Protein AF-A0AAU9JX28-F1 (afdb_monomer)

Structure (mmCIF, N/CA/C/O backbone):
data_AF-A0AAU9JX28-F1
#
_entry.id   AF-A0AAU9JX28-F1
#
loop_
_atom_site.group_PDB
_atom_site.id
_atom_site.type_symbol
_atom_site.label_atom_id
_atom_site.label_alt_id
_atom_site.label_comp_id
_atom_site.label_asym_id
_atom_site.label_entity_id
_atom_site.label_seq_id
_atom_site.pdbx_PDB_ins_code
_atom_site.Cartn_x
_atom_site.Cartn_y
_atom_site.Cartn_z
_atom_site.occupancy
_atom_site.B_iso_or_equiv
_atom_site.auth_seq_id
_atom_site.auth_comp_id
_atom_site.auth_asym_id
_atom_site.auth_atom_id
_atom_site.pdbx_PDB_model_num
ATOM 1 N N . MET A 1 1 ? 44.465 -7.693 -27.396 1.00 45.44 1 MET A N 1
ATOM 2 C CA . MET A 1 1 ? 43.151 -8.211 -26.955 1.00 45.44 1 MET A CA 1
ATOM 3 C C . MET A 1 1 ? 43.402 -9.401 -26.044 1.00 45.44 1 MET A C 1
ATOM 5 O O . MET A 1 1 ? 43.983 -10.366 -26.515 1.00 45.44 1 MET A O 1
ATOM 9 N N . MET A 1 2 ? 43.053 -9.331 -24.757 1.00 60.12 2 MET A N 1
ATOM 10 C CA . MET A 1 2 ? 43.183 -10.474 -23.843 1.00 60.12 2 MET A CA 1
ATOM 11 C C . MET A 1 2 ? 41.811 -10.851 -23.284 1.00 60.12 2 MET A C 1
ATOM 13 O O . MET A 1 2 ? 41.075 -10.004 -22.781 1.00 60.12 2 MET A O 1
ATOM 17 N N . LEU A 1 3 ? 41.467 -12.125 -23.469 1.00 56.53 3 LEU A N 1
ATOM 18 C CA . LEU A 1 3 ? 40.217 -12.763 -23.071 1.00 56.53 3 LEU A CA 1
ATOM 19 C C . LEU A 1 3 ? 40.197 -13.079 -21.567 1.00 56.53 3 LEU A C 1
ATOM 21 O O . LEU A 1 3 ? 41.219 -13.356 -20.945 1.00 56.53 3 LEU A O 1
ATOM 25 N N . LYS A 1 4 ? 38.980 -13.025 -21.023 1.00 57.94 4 LYS A N 1
ATOM 26 C CA . LYS A 1 4 ? 38.564 -13.135 -19.619 1.00 57.94 4 LYS A CA 1
ATOM 27 C C . LYS A 1 4 ? 39.061 -14.378 -18.862 1.00 57.94 4 LYS A C 1
ATOM 29 O O . LYS A 1 4 ? 39.166 -15.462 -19.426 1.00 57.94 4 LYS A O 1
ATOM 34 N N . LYS A 1 5 ? 39.086 -14.260 -17.527 1.00 61.31 5 LYS A N 1
ATOM 35 C CA . LYS A 1 5 ? 38.678 -15.335 -16.602 1.00 61.31 5 LYS A CA 1
ATOM 36 C C . LYS A 1 5 ? 37.816 -14.751 -15.474 1.00 61.31 5 LYS A C 1
ATOM 38 O O . LYS A 1 5 ? 38.332 -14.148 -14.542 1.00 61.31 5 LYS A O 1
ATOM 43 N N . GLU A 1 6 ? 36.498 -14.925 -15.572 1.00 57.34 6 GLU A N 1
ATOM 44 C CA . GLU A 1 6 ? 35.557 -14.725 -14.459 1.00 57.34 6 GLU A CA 1
ATOM 45 C C . GLU A 1 6 ? 35.491 -16.023 -13.642 1.00 57.34 6 GLU A C 1
ATOM 47 O O . GLU A 1 6 ? 35.195 -17.091 -14.178 1.00 57.34 6 GLU A O 1
ATOM 52 N N . ILE A 1 7 ? 35.798 -15.944 -12.346 1.00 61.09 7 ILE A N 1
ATOM 53 C CA . ILE A 1 7 ? 35.717 -17.068 -11.407 1.00 61.09 7 ILE A CA 1
ATOM 54 C C . ILE A 1 7 ? 34.379 -16.953 -10.674 1.00 61.09 7 ILE A C 1
ATOM 56 O O . ILE A 1 7 ? 34.156 -16.015 -9.913 1.00 61.09 7 ILE A O 1
ATOM 60 N N . ALA A 1 8 ? 33.481 -17.908 -10.913 1.00 69.00 8 ALA A N 1
ATOM 61 C CA . ALA A 1 8 ? 32.213 -18.015 -10.199 1.00 69.00 8 ALA A CA 1
ATOM 62 C C . ALA A 1 8 ? 32.426 -18.506 -8.748 1.00 69.00 8 ALA A C 1
ATOM 64 O O . ALA A 1 8 ? 33.248 -19.402 -8.522 1.00 69.00 8 ALA A O 1
ATOM 65 N N . PRO A 1 9 ? 31.669 -18.000 -7.755 1.00 59.59 9 PRO A N 1
ATOM 66 C CA . PRO A 1 9 ? 31.758 -18.488 -6.385 1.00 59.59 9 PRO A CA 1
ATOM 67 C C . PRO A 1 9 ? 30.991 -19.811 -6.216 1.00 59.59 9 PRO A C 1
ATOM 69 O O . PRO A 1 9 ? 29.792 -19.904 -6.478 1.00 59.59 9 PRO A O 1
ATOM 72 N N . LYS A 1 10 ? 31.690 -20.847 -5.734 1.00 55.12 10 LYS A N 1
ATOM 73 C CA . LYS A 1 10 ? 31.104 -22.134 -5.326 1.00 55.12 10 LYS A CA 1
ATOM 74 C C . LYS A 1 10 ? 30.390 -21.981 -3.978 1.00 55.12 10 LYS A C 1
ATOM 76 O O . LYS A 1 10 ? 31.043 -21.871 -2.943 1.00 55.12 10 LYS A O 1
ATOM 81 N N . ILE A 1 11 ? 29.061 -22.038 -3.975 1.00 57.88 11 ILE A N 1
ATOM 82 C CA . ILE A 1 11 ? 28.257 -22.124 -2.747 1.00 57.88 11 ILE A CA 1
ATOM 83 C C . ILE A 1 11 ? 28.206 -23.596 -2.311 1.00 57.88 11 ILE A C 1
ATOM 85 O O . ILE A 1 11 ? 27.587 -24.428 -2.974 1.00 57.88 11 ILE A O 1
ATOM 89 N N . LYS A 1 12 ? 28.867 -23.931 -1.197 1.00 54.16 12 LYS A N 1
ATOM 90 C CA . LYS A 1 12 ? 2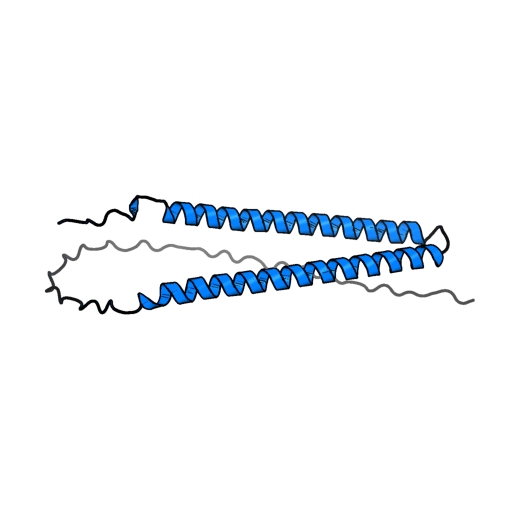8.734 -25.239 -0.538 1.00 54.16 12 LYS A CA 1
ATOM 91 C C . LYS A 1 12 ? 27.442 -25.243 0.282 1.00 54.16 12 LYS A C 1
ATOM 93 O O . LYS A 1 12 ? 27.301 -24.456 1.211 1.00 54.16 12 LYS A O 1
ATOM 98 N N . THR A 1 13 ? 26.506 -26.128 -0.052 1.00 57.00 13 THR A N 1
ATOM 99 C CA . THR A 1 13 ? 25.318 -26.402 0.766 1.00 57.00 13 THR A CA 1
ATOM 100 C C . THR A 1 13 ? 25.579 -27.642 1.618 1.00 57.00 13 THR A C 1
ATOM 102 O O . THR A 1 13 ? 25.588 -28.758 1.111 1.00 57.00 13 THR A O 1
ATOM 105 N N . SER A 1 14 ? 25.807 -27.466 2.922 1.00 55.41 14 SER A N 1
ATOM 106 C CA . SER A 1 14 ? 25.781 -28.573 3.886 1.00 55.41 14 SER A CA 1
ATOM 107 C C . SER A 1 14 ? 24.386 -28.657 4.502 1.00 55.41 14 SER A C 1
ATOM 109 O O . SER A 1 14 ? 24.022 -27.852 5.360 1.00 55.41 14 SER A O 1
ATOM 111 N N . LYS A 1 15 ? 23.584 -29.613 4.029 1.00 54.75 15 LYS A N 1
ATOM 112 C CA . LYS A 1 15 ? 22.350 -30.039 4.694 1.00 54.75 15 LYS A CA 1
ATOM 113 C C . LYS A 1 15 ? 22.702 -31.185 5.635 1.00 54.75 15 LYS A C 1
ATOM 115 O O . LYS A 1 15 ? 23.073 -32.252 5.161 1.00 54.75 15 LYS A O 1
ATOM 120 N N . THR A 1 16 ? 22.502 -30.980 6.931 1.00 62.59 16 THR A N 1
ATOM 121 C CA . THR A 1 16 ? 22.459 -32.073 7.906 1.00 62.59 16 THR A CA 1
ATOM 122 C C . THR A 1 16 ? 21.195 -31.902 8.744 1.00 62.59 16 THR A C 1
ATOM 124 O O . THR A 1 16 ? 21.106 -30.934 9.500 1.00 62.59 16 THR A O 1
ATOM 127 N N . PRO A 1 17 ? 20.179 -32.767 8.596 1.00 59.16 17 PRO A N 1
ATOM 128 C CA . PRO A 1 17 ? 19.059 -32.811 9.522 1.00 59.16 17 PRO A CA 1
ATOM 129 C C . PRO A 1 17 ? 19.438 -33.693 10.718 1.00 59.16 17 PRO A C 1
ATOM 131 O O . PRO A 1 17 ? 19.640 -34.897 10.571 1.00 59.16 17 PRO A O 1
ATOM 134 N N . SER A 1 18 ? 19.544 -33.096 11.903 1.00 59.44 18 SER A N 1
ATOM 135 C CA . SER A 1 18 ? 19.682 -33.853 13.151 1.00 59.44 18 SER A CA 1
ATOM 136 C C . SER A 1 18 ? 18.353 -34.527 13.532 1.00 59.44 18 SER A C 1
ATOM 138 O O . SER A 1 18 ? 17.285 -33.967 13.268 1.00 59.44 18 SER A O 1
ATOM 140 N N . PRO A 1 19 ? 18.398 -35.723 14.146 1.00 64.75 19 PRO A N 1
ATOM 141 C CA . PRO A 1 19 ? 17.224 -36.551 14.395 1.00 64.75 19 PRO A CA 1
ATOM 142 C C . PRO A 1 19 ? 16.376 -36.033 15.564 1.00 64.75 19 PRO A C 1
ATOM 144 O O . PRO A 1 19 ? 16.883 -35.568 16.582 1.00 64.75 19 PRO A O 1
ATOM 147 N N . ILE A 1 20 ? 15.057 -36.151 15.408 1.00 54.28 20 ILE A N 1
ATOM 148 C CA . ILE A 1 20 ? 14.047 -35.816 16.414 1.00 54.28 20 ILE A CA 1
ATOM 149 C C . ILE A 1 20 ? 14.034 -36.920 17.477 1.00 54.28 20 ILE A C 1
ATOM 151 O O . ILE A 1 20 ? 13.579 -38.037 17.222 1.00 54.28 20 ILE A O 1
ATOM 155 N N . SER A 1 21 ? 14.518 -36.603 18.676 1.00 56.88 21 SER A N 1
ATOM 156 C CA . SER A 1 21 ? 14.384 -37.461 19.853 1.00 56.88 21 SER A CA 1
ATOM 157 C C . SER A 1 21 ? 12.905 -37.630 20.217 1.00 56.88 21 SER A C 1
ATOM 159 O O . SER A 1 21 ? 12.205 -36.660 20.506 1.00 56.88 21 SER A O 1
ATOM 161 N N . LYS A 1 22 ? 12.422 -38.876 20.204 1.00 56.34 22 LYS A N 1
ATOM 162 C CA . LYS A 1 22 ? 11.083 -39.254 20.673 1.00 56.34 22 LYS A CA 1
ATOM 163 C C . LYS A 1 22 ? 11.036 -39.119 22.198 1.00 56.34 22 LYS A C 1
ATOM 165 O O . LYS A 1 22 ? 11.698 -39.878 22.898 1.00 56.34 22 LYS A O 1
ATOM 170 N N . ILE A 1 23 ? 10.254 -38.173 22.710 1.00 59.72 23 ILE A N 1
ATOM 171 C CA . ILE A 1 23 ? 9.959 -38.071 24.143 1.00 59.72 23 ILE A CA 1
ATOM 172 C C . ILE A 1 23 ? 8.760 -38.980 24.424 1.00 59.72 23 ILE A C 1
ATOM 174 O O . ILE A 1 23 ? 7.668 -38.759 23.905 1.00 59.72 23 ILE A O 1
ATOM 178 N N . VAL A 1 24 ? 8.980 -40.022 25.222 1.00 46.56 24 VAL A N 1
ATOM 179 C CA . VAL A 1 24 ? 7.936 -40.908 25.743 1.00 46.56 24 VAL A CA 1
ATOM 180 C C . VAL A 1 24 ? 7.289 -40.210 26.939 1.00 46.56 24 VAL A C 1
ATOM 182 O O . VAL A 1 24 ? 7.892 -40.099 28.002 1.00 46.56 24 VAL A O 1
ATOM 185 N N . THR A 1 25 ? 6.066 -39.706 26.779 1.00 50.66 25 THR A N 1
ATOM 186 C CA . THR A 1 25 ? 5.243 -39.217 27.894 1.00 50.66 25 THR A CA 1
ATOM 187 C C . THR A 1 25 ? 4.483 -40.379 28.517 1.00 50.66 25 THR A C 1
ATOM 189 O O . THR A 1 25 ? 3.350 -40.667 28.137 1.00 50.66 25 THR A O 1
ATOM 192 N N . THR A 1 26 ? 5.087 -41.051 29.492 1.00 60.12 26 THR A N 1
ATOM 193 C CA . THR A 1 26 ? 4.333 -41.835 30.477 1.00 60.12 26 THR A CA 1
ATOM 194 C C . THR A 1 26 ? 3.703 -40.865 31.472 1.00 60.12 26 THR A C 1
ATOM 196 O O . THR A 1 26 ? 4.386 -40.299 32.323 1.00 60.12 26 THR A O 1
ATOM 199 N N . SER A 1 27 ? 2.400 -40.625 31.319 1.00 54.09 27 SER A N 1
ATOM 200 C CA . SER A 1 27 ? 1.583 -39.863 32.264 1.00 54.09 27 SER A CA 1
ATOM 201 C C . SER A 1 27 ? 1.314 -40.729 33.502 1.00 54.09 27 SER A C 1
ATOM 203 O O . SER A 1 27 ? 0.710 -41.793 33.355 1.00 54.09 27 SER A O 1
ATOM 205 N N . PRO A 1 28 ? 1.750 -40.335 34.712 1.00 65.25 28 PRO A N 1
ATOM 206 C CA . PRO A 1 28 ? 1.333 -41.030 35.916 1.00 65.25 28 PRO A CA 1
ATOM 207 C C . PRO A 1 28 ? -0.104 -40.619 36.255 1.00 65.25 28 PRO A C 1
ATOM 209 O O . PRO A 1 28 ? -0.439 -39.433 36.291 1.00 65.25 28 PRO A O 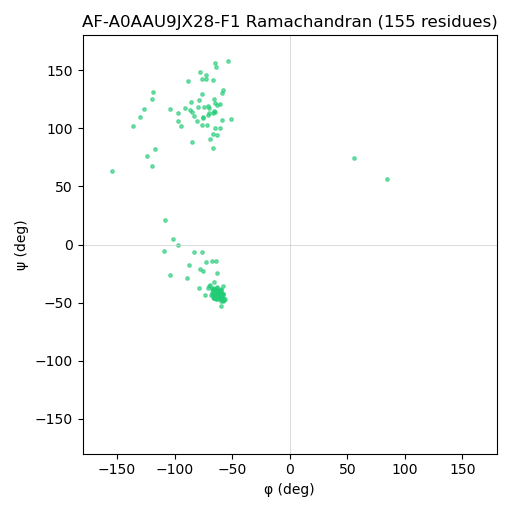1
ATOM 212 N N . SER A 1 29 ? -0.952 -41.621 36.485 1.00 65.44 29 SER A N 1
ATOM 213 C CA . SER A 1 29 ? -2.328 -41.440 36.946 1.00 65.44 29 SER A CA 1
ATOM 214 C C . SER A 1 29 ? -2.338 -40.669 38.273 1.00 65.44 29 SER A C 1
ATOM 216 O O . SER A 1 29 ? -1.571 -41.023 39.173 1.00 65.44 29 SER A O 1
ATOM 218 N N . PRO A 1 30 ? -3.182 -39.635 38.442 1.00 68.12 30 PRO A N 1
ATOM 219 C CA . PRO A 1 30 ? -3.280 -38.946 39.719 1.00 68.12 30 PRO A CA 1
ATOM 220 C C . PRO A 1 30 ? -3.883 -39.889 40.776 1.00 68.12 30 PRO A C 1
ATOM 222 O O . PRO A 1 30 ? -4.793 -40.662 40.452 1.00 68.12 30 PRO A O 1
ATOM 225 N N . PRO A 1 31 ? -3.398 -39.848 42.030 1.00 71.62 31 PRO A N 1
ATOM 226 C CA . PRO A 1 31 ? -3.986 -40.626 43.112 1.00 71.62 31 PRO A CA 1
ATOM 227 C C . PRO A 1 31 ? -5.421 -40.148 43.404 1.00 71.62 31 PRO A C 1
ATOM 229 O O . PRO A 1 31 ? -5.761 -38.995 43.110 1.00 71.62 31 PRO A O 1
ATOM 232 N N . PRO A 1 32 ? -6.278 -41.002 43.994 1.00 64.88 32 PRO A N 1
ATOM 233 C CA . PRO A 1 32 ? -7.647 -40.631 44.328 1.00 64.88 32 PRO A CA 1
ATOM 234 C C . PRO A 1 32 ? -7.649 -39.460 45.315 1.00 64.88 32 PRO A C 1
ATOM 236 O O . PRO A 1 32 ? -7.091 -39.550 46.406 1.00 64.88 32 PRO A O 1
ATOM 239 N N . ILE A 1 33 ? -8.276 -38.348 44.929 1.00 66.94 33 ILE A N 1
ATOM 240 C CA . ILE A 1 33 ? -8.444 -37.181 45.799 1.00 66.94 33 ILE A CA 1
ATOM 241 C C . ILE A 1 33 ? -9.478 -37.538 46.869 1.00 66.94 33 ILE A C 1
ATOM 243 O O . ILE A 1 33 ? -10.686 -37.549 46.617 1.00 66.94 33 ILE A O 1
ATOM 247 N N . GLU A 1 34 ? -8.998 -37.830 48.073 1.00 66.44 34 GLU A N 1
ATOM 248 C CA . GLU A 1 34 ? -9.828 -37.998 49.258 1.00 66.44 34 GLU A CA 1
ATOM 249 C C . GLU A 1 34 ? -10.506 -36.654 49.594 1.00 66.44 34 GLU A C 1
ATOM 251 O O . GLU A 1 34 ? -9.858 -35.613 49.745 1.00 66.44 34 GLU A O 1
ATOM 256 N N . LYS A 1 35 ? -11.845 -36.640 49.637 1.00 67.31 35 LYS A N 1
ATOM 257 C CA . LYS A 1 35 ? -12.645 -35.427 49.864 1.00 67.31 35 LYS A CA 1
ATOM 258 C C . LYS A 1 35 ? -12.468 -34.925 51.301 1.00 67.31 35 LYS A C 1
ATOM 260 O O . LYS A 1 35 ? -13.246 -35.269 52.190 1.00 67.31 35 LYS A O 1
ATOM 265 N N . LEU A 1 36 ? -11.498 -34.041 51.517 1.00 55.53 36 LEU A N 1
ATOM 266 C CA . LEU A 1 36 ? -11.390 -33.252 52.744 1.00 55.53 36 LEU A CA 1
ATOM 267 C C . LEU A 1 36 ? -12.592 -32.301 52.864 1.00 55.53 36 LEU A C 1
ATOM 269 O O . LEU A 1 36 ? -12.777 -31.381 52.065 1.00 55.53 36 LEU A O 1
ATOM 273 N N . LYS A 1 37 ? -13.429 -32.532 53.882 1.00 72.06 37 LYS A N 1
ATOM 274 C CA . LYS A 1 37 ? -14.556 -31.657 54.234 1.00 72.06 37 LYS A CA 1
ATOM 275 C C . LYS A 1 37 ? -14.039 -30.240 54.554 1.00 72.06 37 LYS A C 1
ATOM 277 O O . LYS A 1 37 ? -13.143 -30.108 55.390 1.00 72.06 37 LYS A O 1
ATOM 282 N N . PRO A 1 38 ? -14.614 -29.166 53.980 1.00 58.88 38 PRO A N 1
ATOM 283 C CA . PRO A 1 38 ? -14.212 -27.806 54.319 1.00 58.88 38 PRO A CA 1
ATOM 284 C C . PRO A 1 38 ? -14.566 -27.473 55.774 1.00 58.88 38 PRO A C 1
ATOM 286 O O . PRO A 1 38 ? -15.738 -27.385 56.147 1.00 58.88 38 PRO A O 1
ATOM 289 N N . LYS A 1 39 ? -13.543 -27.253 56.603 1.00 62.69 39 LYS A N 1
ATOM 290 C CA . LYS A 1 39 ? -13.684 -26.704 57.957 1.00 62.69 39 LYS A CA 1
ATOM 291 C C . LYS A 1 39 ? -14.083 -25.227 57.822 1.00 62.69 39 LYS A C 1
ATOM 293 O O . LYS A 1 39 ? -13.345 -24.442 57.228 1.00 62.69 39 LYS A O 1
ATOM 298 N N . LYS A 1 40 ? -15.267 -24.850 58.322 1.00 63.34 40 LYS A N 1
ATOM 299 C CA . LYS A 1 40 ? -15.779 -23.467 58.288 1.00 63.34 40 LYS A CA 1
ATOM 300 C C . LYS A 1 40 ? -14.800 -22.534 59.018 1.00 63.34 40 LYS A C 1
ATOM 302 O O . LYS A 1 40 ? -14.703 -22.576 60.238 1.00 63.34 40 LYS A O 1
ATOM 307 N N . GLN A 1 41 ? -14.076 -21.708 58.268 1.00 69.06 41 GLN A N 1
ATOM 308 C CA . GLN A 1 41 ? -13.271 -20.604 58.798 1.00 69.06 41 GLN A CA 1
ATOM 309 C C . GLN A 1 41 ? -14.145 -19.338 58.893 1.00 69.06 41 GLN A C 1
ATOM 311 O O . GLN A 1 41 ? -14.947 -19.094 57.984 1.00 69.06 41 GLN A O 1
ATOM 316 N N . PRO A 1 42 ? -14.019 -18.514 59.949 1.00 58.75 42 PRO A N 1
ATOM 317 C CA . PRO A 1 42 ? -14.762 -17.263 60.058 1.00 58.75 42 PRO A CA 1
ATOM 318 C C . PRO A 1 42 ? -14.313 -16.273 58.970 1.00 58.75 42 PRO A C 1
ATOM 320 O O . PRO A 1 42 ? -13.130 -15.958 58.833 1.00 58.75 42 PRO A O 1
ATOM 323 N N . TYR A 1 43 ? -15.272 -15.777 58.182 1.00 55.97 43 TYR A N 1
ATOM 324 C CA . TYR A 1 43 ? -15.056 -14.796 57.116 1.00 55.97 43 TYR A CA 1
ATOM 325 C C . TYR A 1 43 ? -14.480 -13.489 57.690 1.00 55.97 43 TYR A C 1
ATOM 327 O O . TYR A 1 43 ? -15.214 -12.636 58.191 1.00 55.97 43 TYR A O 1
ATOM 335 N N . LYS A 1 44 ? -13.165 -13.274 57.570 1.00 64.06 44 LYS A N 1
ATOM 336 C CA . LYS A 1 44 ? -12.591 -11.931 57.725 1.00 64.06 44 LYS A CA 1
ATOM 337 C C . LYS A 1 44 ? -12.995 -11.097 56.507 1.00 64.06 44 LYS A C 1
ATOM 339 O O . LYS A 1 44 ? -12.546 -11.361 55.391 1.00 64.06 44 LYS A O 1
ATOM 344 N N . LYS A 1 45 ? -13.859 -10.095 56.720 1.00 61.88 45 LYS A N 1
ATOM 345 C CA . LYS A 1 45 ? -14.228 -9.082 55.717 1.00 61.88 45 LYS A CA 1
ATOM 346 C C . LYS A 1 45 ? -12.951 -8.474 55.125 1.00 61.88 45 LYS A C 1
ATOM 348 O O . LYS A 1 45 ? -12.260 -7.703 55.788 1.00 61.88 45 LYS A O 1
ATOM 353 N N . LYS A 1 46 ? -12.641 -8.800 53.866 1.00 62.44 46 LYS A N 1
ATOM 354 C CA . LYS A 1 46 ? -11.632 -8.068 53.095 1.00 62.44 46 LYS A CA 1
ATOM 355 C C . LYS A 1 46 ? -12.176 -6.661 52.864 1.00 62.44 46 LYS A C 1
ATOM 357 O O . LYS A 1 46 ? -13.175 -6.487 52.173 1.00 62.44 46 LYS A O 1
ATOM 362 N N . ARG A 1 47 ? -11.537 -5.659 53.467 1.00 57.59 47 ARG A N 1
ATOM 363 C CA . ARG A 1 47 ? -11.802 -4.244 53.197 1.00 57.59 47 ARG A CA 1
ATOM 364 C C . ARG A 1 47 ? -11.391 -3.991 51.744 1.00 57.59 47 ARG A C 1
ATOM 366 O O . ARG A 1 47 ? -10.204 -3.895 51.445 1.00 57.59 47 ARG A O 1
ATOM 373 N N . SER A 1 48 ? -12.353 -3.964 50.827 1.00 56.91 48 SER A N 1
ATOM 374 C CA . SER A 1 48 ? -12.110 -3.603 49.433 1.00 56.91 48 SER A CA 1
ATOM 375 C C . SER A 1 48 ? -11.705 -2.130 49.386 1.00 56.91 48 SER A C 1
ATOM 377 O O . SER A 1 48 ? -12.558 -1.245 49.373 1.00 56.91 48 SER A O 1
ATOM 379 N N . LYS A 1 49 ? -10.397 -1.851 49.380 1.00 60.72 49 LYS A N 1
ATOM 380 C CA . LYS A 1 49 ? -9.867 -0.570 48.900 1.00 60.72 49 LYS A CA 1
ATOM 381 C C . LYS A 1 49 ? -10.135 -0.507 47.394 1.00 60.72 49 LYS A C 1
ATOM 383 O O . LYS A 1 49 ? -9.288 -0.867 46.588 1.00 60.72 49 LYS A O 1
ATOM 388 N N . SER A 1 50 ? -11.345 -0.108 47.025 1.00 50.97 50 SER A N 1
ATOM 389 C CA . SER A 1 50 ? -11.717 0.260 45.662 1.00 50.97 50 SER A CA 1
ATOM 390 C C . SER A 1 50 ? -12.121 1.727 45.693 1.00 50.97 50 SER A C 1
ATOM 392 O O . SER A 1 50 ? -13.279 2.084 45.855 1.00 50.97 50 SER A O 1
ATOM 394 N N . SER A 1 51 ? -11.112 2.584 45.642 1.00 52.28 51 SER A N 1
ATOM 395 C CA . SER A 1 51 ? -11.272 3.995 45.313 1.00 52.28 51 SER A CA 1
ATOM 396 C C . SER A 1 51 ? -9.947 4.470 44.734 1.00 52.28 51 SER A C 1
ATOM 398 O O . SER A 1 51 ? -9.243 5.283 45.325 1.00 52.28 51 SER A O 1
ATOM 400 N N . MET A 1 52 ? -9.573 3.893 43.597 1.00 51.41 52 MET A N 1
ATOM 401 C CA . MET A 1 52 ? -8.602 4.509 42.706 1.00 51.41 52 MET A CA 1
ATOM 402 C C . MET A 1 52 ? -9.242 4.584 41.317 1.00 51.41 52 MET A C 1
ATOM 404 O O . MET A 1 52 ? -9.605 3.573 40.720 1.00 51.41 52 MET A O 1
ATOM 408 N N . ASP A 1 53 ? -9.418 5.830 40.878 1.00 56.84 53 ASP A N 1
ATOM 409 C CA . ASP A 1 53 ? -9.356 6.277 39.486 1.00 56.84 53 ASP A CA 1
ATOM 410 C C . ASP A 1 53 ? -10.582 6.160 38.574 1.00 56.84 53 ASP A C 1
ATOM 412 O O . ASP A 1 53 ? -10.502 5.739 37.423 1.00 56.84 53 ASP A O 1
ATOM 416 N N . PHE A 1 54 ? -11.702 6.755 38.996 1.00 43.31 54 PHE A N 1
ATOM 417 C CA . PHE A 1 54 ? -12.688 7.275 38.032 1.00 43.31 54 PHE A CA 1
ATOM 418 C C . PHE A 1 54 ? -12.219 8.551 37.303 1.00 43.31 54 PHE A C 1
ATOM 420 O O . PHE A 1 54 ? -12.769 8.902 36.259 1.00 43.31 54 PHE A O 1
ATOM 427 N N . ARG A 1 55 ? -11.172 9.231 37.796 1.00 46.12 55 ARG A N 1
ATOM 428 C CA . ARG A 1 55 ? -10.652 10.480 37.205 1.00 46.12 55 ARG A CA 1
ATOM 429 C C . ARG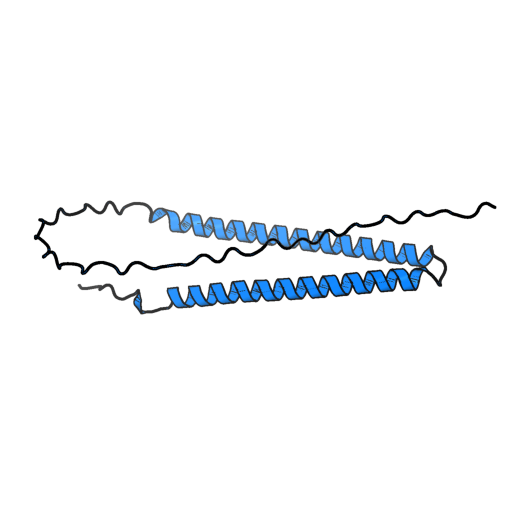 A 1 55 ? -9.828 10.291 35.923 1.00 46.12 55 ARG A C 1
ATOM 431 O O . ARG A 1 55 ? -9.509 11.282 35.275 1.00 46.12 55 ARG A O 1
ATOM 438 N N . ASN A 1 56 ? -9.530 9.058 35.501 1.00 50.06 56 ASN A N 1
ATOM 439 C CA . ASN A 1 56 ? -8.640 8.814 34.355 1.00 50.06 56 ASN A CA 1
ATOM 440 C C . ASN A 1 56 ? -9.346 8.573 33.003 1.00 50.06 56 ASN A C 1
ATOM 442 O O . ASN A 1 56 ? -8.684 8.405 31.981 1.00 50.06 56 ASN A O 1
ATOM 446 N N . LYS A 1 57 ? -10.688 8.592 32.952 1.00 56.62 57 LYS A N 1
ATOM 447 C CA . LYS A 1 57 ? -11.443 8.323 31.708 1.00 56.62 57 LYS A CA 1
ATOM 448 C C . LYS A 1 57 ? -11.431 9.470 30.684 1.00 56.62 57 LYS A C 1
ATOM 450 O O . LYS A 1 57 ? -11.601 9.203 29.499 1.00 56.62 57 LYS A O 1
ATOM 455 N N . ASN A 1 58 ? -11.195 10.717 31.106 1.00 53.59 58 ASN A N 1
ATOM 456 C CA . ASN A 1 58 ? -11.132 11.865 30.185 1.00 53.59 58 ASN A CA 1
ATOM 457 C C . ASN A 1 58 ? -9.721 12.120 29.636 1.00 53.59 58 ASN A C 1
ATOM 459 O O . ASN A 1 58 ? -9.590 12.551 28.494 1.00 53.59 58 ASN A O 1
ATOM 463 N N . LYS A 1 59 ? -8.670 11.776 30.396 1.00 53.28 59 LYS A N 1
ATOM 464 C CA . LYS A 1 59 ? -7.279 11.862 29.920 1.00 53.28 59 LYS A CA 1
ATOM 465 C C . LYS A 1 59 ? -6.999 10.873 28.788 1.00 53.28 59 LYS A C 1
ATOM 467 O O . LYS A 1 59 ? -6.320 11.233 27.834 1.00 53.28 59 LYS A O 1
ATOM 472 N N . SER A 1 60 ? -7.573 9.664 28.838 1.00 59.84 60 SER A N 1
ATOM 473 C CA . SER A 1 60 ? -7.378 8.696 27.752 1.00 59.84 60 SER A CA 1
ATOM 474 C C . SER A 1 60 ? -8.056 9.145 26.456 1.00 59.84 60 SER A C 1
ATOM 476 O O . SER A 1 60 ? -7.428 9.086 25.409 1.00 59.84 60 SER A O 1
ATOM 478 N N . LYS A 1 61 ? -9.291 9.668 26.500 1.00 60.03 61 LYS A N 1
ATOM 479 C CA . LYS A 1 61 ? -9.989 10.157 25.294 1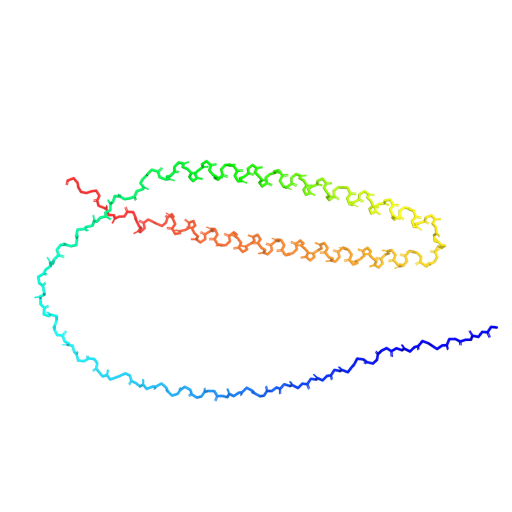.00 60.03 61 LYS A CA 1
ATOM 480 C C . LYS A 1 61 ? -9.254 11.308 24.603 1.00 60.03 61 LYS A C 1
ATOM 482 O O . LYS A 1 61 ? -9.192 11.318 23.379 1.00 60.03 61 LYS A O 1
ATOM 487 N N . HIS A 1 62 ? -8.695 12.246 25.371 1.00 60.91 62 HIS A N 1
ATOM 488 C CA . HIS A 1 62 ? -7.908 13.345 24.808 1.00 60.91 62 HIS A CA 1
ATOM 489 C C . HIS A 1 62 ? -6.599 12.836 24.182 1.00 60.91 62 HIS A C 1
ATOM 491 O O . HIS A 1 62 ? -6.295 13.191 23.048 1.00 60.91 62 HIS A O 1
ATOM 497 N N . SER A 1 63 ? -5.921 11.891 24.846 1.00 75.69 63 SER A N 1
ATOM 498 C CA . SER A 1 63 ? -4.742 11.200 24.301 1.00 75.69 63 SER A CA 1
ATOM 499 C C . SER A 1 63 ? -5.041 10.490 22.975 1.00 75.69 63 SER A C 1
ATOM 501 O O . SER A 1 63 ? -4.268 10.613 22.034 1.00 75.69 63 SER A O 1
ATOM 503 N N . TRP A 1 64 ? -6.185 9.805 22.853 1.00 77.50 64 TRP A N 1
ATOM 504 C CA . TRP A 1 64 ? -6.575 9.145 21.600 1.00 77.50 64 TRP A CA 1
ATOM 505 C C . TRP A 1 64 ? -6.813 10.138 20.458 1.00 77.50 64 TRP A C 1
ATOM 507 O O . TRP A 1 64 ? -6.439 9.856 19.323 1.00 77.50 64 TRP A O 1
ATOM 517 N N . ALA A 1 65 ? -7.418 11.295 20.740 1.00 79.88 65 ALA A N 1
ATOM 518 C CA . ALA A 1 65 ? -7.638 12.328 19.730 1.00 79.88 65 ALA A CA 1
ATOM 519 C C . ALA A 1 65 ? -6.313 12.932 19.236 1.00 79.88 65 ALA A C 1
ATOM 521 O O . ALA A 1 65 ? -6.119 13.092 18.032 1.00 79.88 65 ALA A O 1
ATOM 522 N N . GLU A 1 66 ? -5.377 13.211 20.146 1.00 82.12 66 GLU A N 1
ATOM 523 C CA . GLU A 1 66 ? -4.039 13.691 19.787 1.00 82.12 66 GLU A CA 1
ATOM 524 C C . GLU A 1 66 ? -3.247 12.660 18.976 1.00 82.12 66 GLU A C 1
ATOM 526 O O . GLU A 1 66 ? -2.574 13.015 18.006 1.00 82.12 66 GLU A O 1
ATOM 531 N N . ASP A 1 67 ? -3.338 11.383 19.343 1.00 81.69 67 ASP A N 1
ATOM 532 C CA . ASP A 1 67 ? -2.631 10.312 18.645 1.00 81.69 67 ASP A CA 1
ATOM 533 C C . ASP A 1 67 ? -3.201 10.064 17.242 1.00 81.69 67 ASP A C 1
ATOM 535 O O . ASP A 1 67 ? -2.429 9.843 16.309 1.00 81.69 67 ASP A O 1
ATOM 539 N N . LEU A 1 68 ? -4.518 10.204 17.044 1.00 86.31 68 LEU A N 1
ATOM 540 C CA . LEU A 1 68 ? -5.127 10.178 15.708 1.00 86.31 68 LEU A CA 1
ATOM 541 C C . LEU A 1 68 ? -4.611 11.323 14.825 1.00 86.31 68 LEU A C 1
ATOM 543 O O . LEU A 1 68 ? -4.203 11.083 13.692 1.00 86.31 68 LEU A O 1
ATOM 547 N N . VAL A 1 69 ? -4.515 12.543 15.362 1.00 90.06 69 VAL A N 1
ATOM 548 C CA . VAL A 1 69 ? -3.960 13.692 14.621 1.00 90.06 69 VAL A CA 1
ATOM 549 C C . VAL A 1 69 ? -2.488 13.472 14.253 1.00 90.06 69 VAL A C 1
ATOM 551 O O . VAL A 1 69 ? -2.049 13.879 13.173 1.00 90.06 69 VAL A O 1
ATOM 554 N N . LYS A 1 70 ? -1.697 12.831 15.123 1.00 90.00 70 LYS A N 1
ATOM 555 C CA . LYS A 1 70 ? -0.306 12.463 14.803 1.00 90.00 70 LYS A CA 1
ATOM 556 C C . LYS A 1 70 ? -0.251 11.430 13.678 1.00 90.00 70 LYS A C 1
ATOM 558 O O . LYS A 1 70 ? 0.551 11.593 12.761 1.00 90.00 70 LYS A O 1
ATOM 563 N N . ILE A 1 71 ? -1.110 10.412 13.726 1.00 90.69 71 ILE A N 1
ATOM 564 C CA . ILE A 1 71 ? -1.199 9.382 12.683 1.00 90.69 71 ILE A CA 1
ATOM 565 C C . ILE A 1 71 ? -1.562 10.013 11.334 1.00 90.69 71 ILE A C 1
ATOM 567 O O . ILE A 1 71 ? -0.887 9.731 10.346 1.00 90.69 71 ILE A O 1
ATOM 571 N N . ASP A 1 72 ? -2.539 10.920 11.291 1.00 89.88 72 ASP A N 1
ATOM 572 C CA . ASP A 1 72 ? -2.943 11.602 10.054 1.00 89.88 72 ASP A CA 1
ATOM 573 C C . ASP A 1 72 ? -1.808 12.455 9.463 1.00 89.88 72 ASP A C 1
ATOM 575 O O . ASP A 1 72 ? -1.579 12.471 8.248 1.00 89.88 72 ASP A O 1
ATOM 579 N N . LYS A 1 73 ? -1.037 13.144 10.316 1.00 93.50 73 LYS A N 1
ATOM 580 C CA . LYS A 1 73 ? 0.143 13.912 9.884 1.00 93.50 73 LYS A CA 1
ATOM 581 C C . LYS A 1 73 ? 1.230 13.011 9.298 1.00 93.50 73 LYS A C 1
ATOM 583 O O . LYS A 1 73 ? 1.805 13.351 8.259 1.00 93.50 73 LYS A O 1
ATOM 588 N N . GLU A 1 74 ? 1.503 11.876 9.934 1.00 93.25 74 GLU A N 1
ATOM 589 C CA . GLU A 1 74 ? 2.471 10.899 9.426 1.00 93.25 74 GLU A CA 1
ATOM 590 C C . GLU A 1 74 ? 1.984 10.242 8.126 1.00 93.25 74 GLU A C 1
ATOM 592 O O . GLU A 1 74 ? 2.765 10.094 7.183 1.00 93.25 74 GLU A O 1
ATOM 597 N N . GLU A 1 75 ? 0.687 9.944 8.000 1.00 93.62 75 GLU A N 1
ATOM 598 C CA . GLU A 1 75 ? 0.099 9.438 6.755 1.00 93.62 75 GLU A CA 1
ATOM 599 C C . GLU A 1 75 ? 0.272 10.448 5.608 1.00 93.62 75 GLU A C 1
ATOM 601 O O . GLU A 1 75 ? 0.700 10.090 4.503 1.00 93.62 75 GLU A O 1
ATOM 606 N N . LEU A 1 76 ? 0.009 11.732 5.867 1.00 95.44 76 LEU A N 1
ATOM 607 C CA . LEU A 1 76 ? 0.195 12.797 4.883 1.00 95.44 76 LEU A CA 1
ATOM 608 C C . LEU A 1 76 ? 1.663 12.924 4.451 1.00 95.44 76 LEU A C 1
ATOM 610 O O . LEU A 1 76 ? 1.952 13.105 3.261 1.00 95.44 76 LEU A O 1
ATOM 614 N N . LYS A 1 77 ? 2.596 12.811 5.399 1.00 95.50 77 LYS A N 1
ATOM 615 C CA . LYS A 1 77 ? 4.038 12.834 5.129 1.00 95.50 77 LYS A CA 1
ATOM 616 C C . LYS A 1 77 ? 4.450 1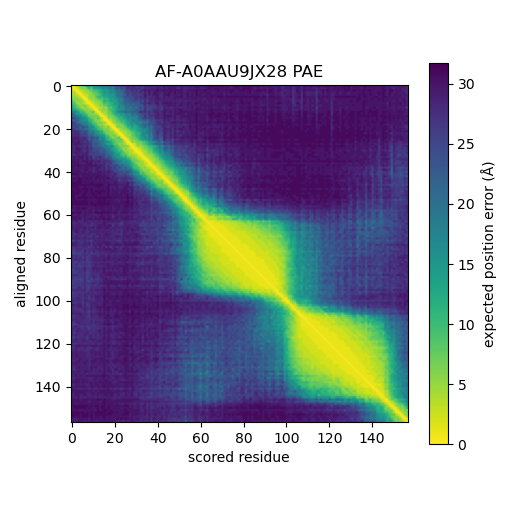1.649 4.256 1.00 95.50 77 LYS A C 1
ATOM 618 O O . LYS A 1 77 ? 5.091 11.862 3.227 1.00 95.50 77 LYS A O 1
ATOM 623 N N . LEU A 1 78 ? 3.998 10.439 4.585 1.00 95.69 78 LEU A N 1
ATOM 624 C CA . LEU A 1 78 ? 4.243 9.233 3.789 1.00 95.69 78 LEU A CA 1
ATOM 625 C C . LEU A 1 78 ? 3.694 9.367 2.363 1.00 95.69 78 LEU A C 1
ATOM 627 O O . LEU A 1 78 ? 4.418 9.096 1.404 1.00 95.69 78 LEU A O 1
ATOM 631 N N . LYS A 1 79 ? 2.459 9.860 2.195 1.00 92.25 79 LYS A N 1
ATOM 632 C CA . LYS A 1 79 ? 1.865 10.114 0.868 1.00 92.25 79 LYS A CA 1
ATOM 633 C C . LYS A 1 79 ? 2.716 11.081 0.037 1.00 92.25 79 LYS A C 1
ATOM 635 O O . LYS A 1 79 ? 2.945 10.837 -1.151 1.00 92.25 79 LYS A O 1
ATOM 640 N N . ARG A 1 80 ? 3.232 12.156 0.647 1.00 95.44 80 ARG A N 1
ATOM 641 C CA . ARG A 1 80 ? 4.137 13.110 -0.024 1.00 95.44 80 ARG A CA 1
ATOM 642 C C . ARG A 1 80 ? 5.459 12.457 -0.425 1.00 95.44 80 ARG A C 1
ATOM 644 O O . ARG A 1 80 ? 5.892 12.640 -1.562 1.00 95.44 80 ARG A O 1
ATOM 651 N N . THR A 1 81 ? 6.067 11.669 0.459 1.00 94.69 81 THR A N 1
ATOM 652 C CA . THR A 1 81 ? 7.318 10.953 0.169 1.00 94.69 81 THR A CA 1
ATOM 653 C C . THR A 1 81 ? 7.142 9.951 -0.971 1.00 94.69 81 THR A C 1
ATOM 655 O O . THR A 1 81 ? 7.961 9.928 -1.888 1.00 94.69 81 THR A O 1
ATOM 658 N N . ILE A 1 82 ? 6.045 9.186 -0.983 1.00 92.62 82 ILE A N 1
ATOM 659 C CA . ILE A 1 82 ? 5.719 8.258 -2.078 1.00 92.62 82 ILE A CA 1
ATOM 660 C C . ILE A 1 82 ? 5.582 9.015 -3.404 1.00 92.62 82 ILE A C 1
ATOM 662 O O . ILE A 1 82 ? 6.160 8.607 -4.410 1.00 92.62 82 ILE A O 1
ATOM 666 N N . LYS A 1 83 ? 4.877 10.155 -3.414 1.00 95.25 83 LYS A N 1
ATOM 667 C CA . LYS A 1 83 ? 4.730 10.987 -4.619 1.00 95.25 83 LYS A CA 1
ATOM 668 C C . LYS A 1 83 ? 6.084 11.488 -5.138 1.00 95.25 83 LYS A C 1
ATOM 670 O O . LYS A 1 83 ? 6.341 11.425 -6.338 1.00 95.25 83 LYS A O 1
ATOM 675 N N . GLN A 1 84 ? 6.959 11.953 -4.246 1.00 94.44 84 GLN A N 1
ATOM 676 C CA . GLN A 1 84 ? 8.306 12.401 -4.612 1.00 94.44 84 GLN A CA 1
ATOM 677 C C . GLN A 1 84 ? 9.166 11.261 -5.171 1.00 94.44 84 GLN A C 1
ATOM 679 O O . GLN A 1 84 ? 9.847 11.454 -6.178 1.00 94.44 84 GLN A O 1
ATOM 684 N N . LEU A 1 85 ? 9.122 10.078 -4.552 1.00 94.50 85 LEU A N 1
ATOM 685 C CA . LEU A 1 85 ? 9.844 8.898 -5.030 1.00 94.50 85 LEU A CA 1
ATOM 686 C C . LEU A 1 85 ? 9.346 8.456 -6.407 1.00 94.50 85 LEU A C 1
ATOM 688 O O . LEU A 1 85 ? 10.162 8.262 -7.303 1.00 94.50 85 LEU A O 1
ATOM 692 N N . ASN A 1 86 ? 8.029 8.402 -6.618 1.00 93.88 86 ASN A N 1
ATOM 693 C CA . ASN A 1 86 ? 7.453 8.072 -7.923 1.00 93.88 86 ASN A CA 1
ATOM 694 C C . ASN A 1 86 ? 7.909 9.044 -9.017 1.00 93.88 86 ASN A C 1
ATOM 696 O O . ASN A 1 86 ? 8.270 8.608 -10.109 1.00 93.88 86 ASN A O 1
ATOM 700 N N . ASN A 1 87 ? 7.947 10.347 -8.727 1.00 93.31 87 ASN A N 1
ATOM 701 C CA . ASN A 1 87 ? 8.444 11.340 -9.682 1.00 93.31 87 ASN A CA 1
ATOM 702 C C . ASN A 1 87 ? 9.934 11.136 -9.997 1.00 93.31 87 ASN A C 1
ATOM 704 O O . ASN A 1 87 ? 10.322 11.183 -11.164 1.00 93.31 87 ASN A O 1
ATOM 708 N N . LYS A 1 88 ? 10.763 10.847 -8.985 1.00 93.12 88 LYS A N 1
ATOM 709 C CA . LYS A 1 88 ? 12.186 10.529 -9.193 1.00 93.12 88 LYS A CA 1
ATOM 710 C C . LYS A 1 88 ? 12.366 9.270 -10.043 1.00 93.12 88 LYS A C 1
ATOM 712 O O . LYS A 1 88 ? 13.175 9.279 -10.966 1.00 93.12 88 LYS A O 1
ATOM 717 N N . CYS A 1 89 ? 11.597 8.214 -9.781 1.00 88.06 89 CYS A N 1
ATOM 718 C CA . CYS A 1 89 ? 11.634 6.986 -10.574 1.00 88.06 89 CYS A CA 1
ATOM 719 C C . CYS A 1 89 ? 11.246 7.238 -12.037 1.00 88.06 89 CYS A C 1
ATOM 721 O O . CYS A 1 89 ? 11.955 6.775 -12.927 1.00 88.06 89 CYS A O 1
ATOM 723 N N . LYS A 1 90 ? 10.189 8.022 -12.296 1.00 89.56 90 LYS A N 1
ATOM 724 C CA . LYS A 1 90 ? 9.798 8.410 -13.664 1.00 89.56 90 LYS A CA 1
ATOM 725 C C . LYS A 1 90 ? 10.927 9.129 -14.401 1.00 89.56 90 LYS A C 1
ATOM 727 O O . LYS A 1 90 ? 11.275 8.723 -15.504 1.00 89.56 90 LYS A O 1
ATOM 732 N N . MET A 1 91 ? 11.552 10.118 -13.760 1.00 89.00 91 MET A N 1
ATOM 733 C CA . MET A 1 91 ? 12.678 10.848 -14.351 1.00 89.00 91 MET A CA 1
ATOM 734 C C . MET A 1 91 ? 13.879 9.951 -14.666 1.00 89.00 91 MET A C 1
ATOM 736 O O . MET A 1 91 ? 14.542 10.149 -15.681 1.00 89.00 91 MET A O 1
ATOM 740 N N . ILE A 1 92 ? 14.186 8.981 -13.800 1.00 84.44 92 ILE A N 1
ATOM 741 C CA . ILE A 1 92 ? 15.272 8.024 -14.048 1.00 84.44 92 ILE A CA 1
ATOM 742 C C . ILE A 1 92 ? 14.941 7.171 -15.273 1.00 84.44 92 ILE A C 1
ATOM 744 O O . ILE A 1 92 ? 15.775 7.061 -16.163 1.00 84.44 92 ILE A O 1
ATOM 748 N N . ILE A 1 93 ? 13.720 6.634 -15.359 1.00 81.50 93 ILE A N 1
ATOM 749 C CA . ILE A 1 93 ? 13.281 5.810 -16.494 1.00 81.50 93 ILE A CA 1
ATOM 750 C C . ILE A 1 93 ? 13.353 6.600 -17.806 1.00 81.50 93 ILE A C 1
ATOM 752 O O . ILE A 1 93 ? 13.883 6.087 -18.791 1.00 81.50 93 ILE A O 1
ATOM 756 N N . GLU A 1 94 ? 12.863 7.842 -17.827 1.00 81.94 94 GLU A N 1
ATOM 757 C CA . GLU A 1 94 ? 12.949 8.717 -19.004 1.00 81.94 94 GLU A CA 1
ATOM 758 C C . GLU A 1 94 ? 14.403 8.962 -19.415 1.00 81.94 94 GLU A C 1
ATOM 760 O O . GLU A 1 94 ? 14.763 8.736 -20.570 1.00 81.94 94 GLU A O 1
ATOM 765 N N . LYS A 1 95 ? 15.276 9.322 -18.466 1.00 80.88 95 LYS A N 1
ATOM 766 C CA . LYS A 1 95 ? 16.707 9.517 -18.747 1.00 80.88 95 LYS A CA 1
ATOM 767 C C . LYS A 1 95 ? 17.376 8.247 -19.270 1.00 80.88 95 LYS A C 1
ATOM 769 O O . LYS A 1 95 ? 18.169 8.324 -20.203 1.00 80.88 95 LYS A O 1
ATOM 774 N N . THR A 1 96 ? 17.059 7.080 -18.712 1.00 74.81 96 THR A N 1
ATOM 775 C CA . THR A 1 96 ? 17.632 5.804 -19.160 1.00 74.81 96 THR A CA 1
ATOM 776 C C . THR A 1 96 ? 17.176 5.442 -20.575 1.00 74.81 96 THR A C 1
ATOM 778 O O . THR A 1 96 ? 18.011 5.010 -21.371 1.00 74.81 96 THR A O 1
ATOM 781 N N . LYS A 1 97 ? 15.906 5.690 -20.934 1.00 68.62 97 LYS A N 1
ATOM 782 C CA . LYS A 1 97 ? 15.395 5.482 -22.303 1.00 68.62 97 LYS A CA 1
ATOM 783 C C . LYS A 1 97 ? 16.160 6.295 -23.350 1.00 68.62 97 LYS A C 1
ATOM 785 O O . LYS A 1 97 ? 16.387 5.793 -24.443 1.00 68.62 97 LYS A O 1
ATOM 790 N N . HIS A 1 98 ? 16.589 7.510 -23.011 1.00 63.09 98 HIS A N 1
ATOM 791 C CA . HIS A 1 98 ? 17.360 8.357 -23.924 1.00 63.09 98 HIS A CA 1
ATOM 792 C C . HIS A 1 98 ? 18.844 7.971 -24.037 1.00 63.09 98 HIS A C 1
ATOM 794 O O . HIS A 1 98 ? 19.478 8.326 -25.025 1.00 63.09 98 HIS A O 1
ATOM 800 N N . HIS A 1 99 ? 19.404 7.246 -23.061 1.00 61.34 99 HIS A N 1
ATOM 801 C CA . HIS A 1 99 ? 20.854 7.023 -22.962 1.00 61.34 99 HIS A CA 1
ATOM 802 C C . HIS A 1 99 ? 21.331 5.596 -23.272 1.00 61.34 99 HIS A C 1
ATOM 804 O O . HIS A 1 99 ? 22.541 5.369 -23.303 1.00 61.34 99 HIS A O 1
ATOM 810 N N . THR A 1 100 ? 20.430 4.630 -23.494 1.00 55.06 100 THR A N 1
ATOM 811 C CA . THR A 1 100 ? 20.809 3.239 -23.807 1.00 55.06 100 THR A CA 1
ATOM 812 C C . THR A 1 100 ? 20.308 2.803 -25.185 1.00 55.06 100 THR A C 1
ATOM 814 O O . THR A 1 100 ? 19.124 2.984 -25.471 1.00 55.06 100 THR A O 1
ATOM 817 N N . PRO A 1 101 ? 21.167 2.204 -26.035 1.00 56.22 101 PRO A N 1
ATOM 818 C CA . PRO A 1 101 ? 20.760 1.764 -27.361 1.00 56.22 101 PRO A CA 1
ATOM 819 C C . PRO A 1 101 ? 19.689 0.654 -27.296 1.00 56.22 101 PRO A C 1
ATOM 821 O O . PRO A 1 101 ? 19.636 -0.108 -26.322 1.00 56.22 101 PRO A O 1
ATOM 824 N N . PRO A 1 102 ? 18.837 0.539 -28.333 1.00 58.28 102 PRO A N 1
ATOM 825 C CA . PRO A 1 102 ? 17.499 -0.052 -28.234 1.00 58.28 102 PRO A CA 1
ATOM 826 C C . PRO A 1 102 ? 17.362 -1.538 -27.847 1.00 58.28 102 PRO A C 1
ATOM 828 O O . PRO A 1 102 ? 16.302 -1.875 -27.324 1.00 58.28 102 PRO A O 1
ATOM 831 N N . PRO A 1 103 ? 18.329 -2.462 -28.045 1.00 55.69 103 PRO A N 1
ATOM 832 C CA . PRO A 1 103 ? 18.023 -3.877 -27.809 1.00 55.69 103 PRO A CA 1
ATOM 833 C C . PRO A 1 103 ? 18.232 -4.344 -26.356 1.00 55.69 103 PRO A C 1
ATOM 835 O O . PRO A 1 103 ? 17.706 -5.390 -25.983 1.00 55.69 103 PRO A O 1
ATOM 838 N N . LEU A 1 104 ? 18.973 -3.602 -25.519 1.00 57.00 104 LEU A N 1
ATOM 839 C CA . LEU A 1 104 ? 19.326 -4.035 -24.150 1.00 57.00 104 LEU A CA 1
ATOM 840 C C . LEU A 1 104 ? 18.512 -3.346 -23.043 1.00 57.00 104 LEU A C 1
ATOM 842 O O . LEU A 1 104 ? 18.352 -3.910 -21.959 1.00 57.00 104 LEU A O 1
ATOM 846 N N . SER A 1 105 ? 17.999 -2.137 -23.283 1.00 58.78 105 SER A N 1
ATOM 847 C CA . SER A 1 105 ? 17.287 -1.362 -22.259 1.00 58.78 105 SER A CA 1
ATOM 848 C C . SER A 1 105 ? 15.852 -1.831 -22.041 1.00 58.78 105 SER A C 1
ATOM 850 O O . SER A 1 105 ? 15.423 -1.900 -20.891 1.00 58.78 105 SER A O 1
ATOM 852 N N . SER A 1 106 ? 15.138 -2.227 -23.099 1.00 64.25 106 SER A N 1
ATOM 853 C CA . SER A 1 106 ? 13.750 -2.705 -23.011 1.00 64.25 106 SER A CA 1
ATOM 854 C C . SER A 1 106 ? 13.640 -3.941 -22.119 1.00 64.25 106 SER A C 1
ATOM 856 O O . SER A 1 106 ? 12.954 -3.913 -21.106 1.00 64.25 106 SER A O 1
ATOM 858 N N . THR A 1 107 ? 14.438 -4.977 -22.379 1.00 72.06 107 THR A N 1
ATOM 859 C CA . 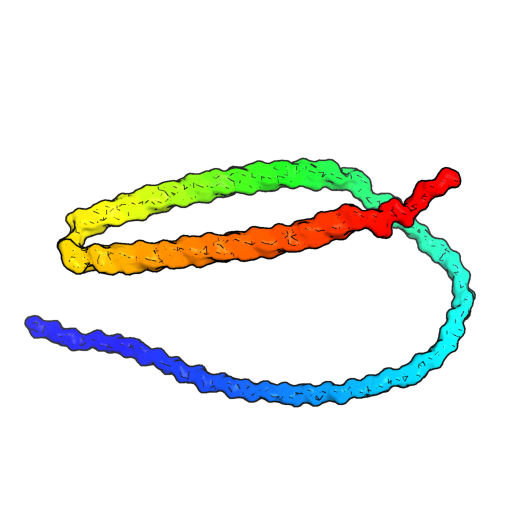THR A 1 107 ? 14.387 -6.232 -21.614 1.00 72.06 107 THR A CA 1
ATOM 860 C C . THR A 1 107 ? 14.808 -6.084 -20.153 1.00 72.06 107 THR A C 1
ATOM 862 O O . THR A 1 107 ? 14.292 -6.804 -19.295 1.00 72.06 107 THR A O 1
ATOM 865 N N . ILE A 1 108 ? 15.742 -5.183 -19.828 1.00 78.00 108 ILE A N 1
ATOM 866 C CA . ILE A 1 108 ? 16.123 -4.928 -18.430 1.00 78.00 108 ILE A CA 1
ATOM 867 C C . ILE A 1 108 ? 15.026 -4.131 -17.719 1.00 78.00 108 ILE A C 1
ATOM 869 O O . ILE A 1 108 ? 14.673 -4.473 -16.588 1.00 78.00 108 ILE A O 1
ATOM 873 N N . ILE A 1 109 ? 14.476 -3.102 -18.366 1.00 79.50 109 ILE A N 1
ATOM 874 C CA . ILE A 1 109 ? 13.400 -2.276 -17.806 1.00 79.50 109 ILE A CA 1
ATOM 875 C C . ILE A 1 109 ? 12.140 -3.121 -17.594 1.00 79.50 109 ILE A C 1
ATOM 877 O O . ILE A 1 109 ? 11.586 -3.088 -16.498 1.00 79.50 109 ILE A O 1
ATOM 881 N N . ASP A 1 110 ? 11.762 -3.958 -18.558 1.00 79.56 110 ASP A N 1
ATOM 882 C CA . ASP A 1 110 ? 10.593 -4.838 -18.468 1.00 79.56 110 ASP A CA 1
ATOM 883 C C . ASP A 1 110 ? 10.744 -5.858 -17.331 1.00 79.56 110 ASP A C 1
ATOM 885 O O . ASP A 1 110 ? 9.830 -6.048 -16.529 1.00 79.56 110 ASP A O 1
ATOM 889 N N . LYS A 1 111 ? 11.938 -6.449 -17.167 1.00 84.94 111 LYS A N 1
ATOM 890 C CA . LYS A 1 111 ? 12.230 -7.341 -16.029 1.00 84.94 111 LYS A CA 1
ATOM 891 C C . LYS A 1 111 ? 12.156 -6.614 -14.686 1.00 84.94 111 LYS A C 1
ATOM 893 O O . LYS A 1 111 ? 11.705 -7.191 -13.697 1.00 84.94 111 LYS A O 1
ATOM 898 N N . LYS A 1 112 ? 12.629 -5.366 -14.611 1.00 87.12 112 LYS A N 1
ATOM 899 C CA . LYS A 1 112 ? 12.543 -4.561 -13.382 1.00 87.12 112 LYS A CA 1
ATOM 900 C C . LYS A 1 112 ? 11.104 -4.139 -13.088 1.00 87.12 112 LYS A C 1
ATOM 902 O O . LYS A 1 112 ? 10.726 -4.145 -11.918 1.00 87.12 112 LYS A O 1
ATOM 907 N N . GLN A 1 113 ? 10.311 -3.848 -14.115 1.00 87.75 113 GLN A N 1
ATOM 908 C CA . GLN A 1 113 ? 8.895 -3.523 -13.988 1.00 87.75 113 GLN A CA 1
ATOM 909 C C . GLN A 1 113 ? 8.088 -4.730 -13.489 1.00 87.75 113 GLN A C 1
ATOM 911 O O . GLN A 1 113 ? 7.379 -4.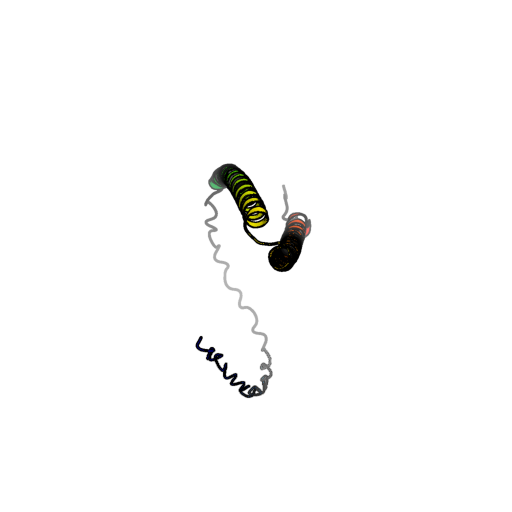605 -12.496 1.00 87.75 113 GLN A O 1
ATOM 916 N N . ASP A 1 114 ? 8.300 -5.921 -14.054 1.00 89.00 114 ASP A N 1
ATOM 917 C CA . ASP A 1 114 ? 7.650 -7.161 -13.597 1.00 89.00 114 ASP A CA 1
ATOM 918 C C . ASP A 1 114 ? 7.988 -7.493 -12.127 1.00 89.00 114 ASP A C 1
ATOM 920 O O . ASP A 1 114 ? 7.124 -7.887 -11.339 1.00 89.00 114 ASP A O 1
ATOM 924 N N . LEU A 1 115 ? 9.238 -7.269 -11.701 1.00 92.56 115 LEU A N 1
ATOM 925 C CA . LEU A 1 115 ? 9.625 -7.422 -10.293 1.00 92.56 115 LEU A CA 1
ATOM 926 C C . LEU A 1 115 ? 8.927 -6.409 -9.372 1.00 92.56 115 LEU A C 1
ATOM 928 O O . LEU A 1 115 ? 8.548 -6.763 -8.247 1.00 92.56 115 LEU A O 1
ATOM 932 N N . LEU A 1 116 ? 8.755 -5.164 -9.825 1.00 92.94 116 LEU A N 1
ATOM 933 C CA . LEU A 1 116 ? 8.018 -4.141 -9.083 1.00 92.94 116 LEU A CA 1
ATOM 934 C C . LEU A 1 116 ? 6.538 -4.511 -8.969 1.00 92.94 116 LEU A C 1
ATOM 936 O O . LEU A 1 116 ? 6.000 -4.489 -7.861 1.00 92.94 116 LEU A O 1
ATOM 940 N N . ASP A 1 117 ? 5.912 -4.945 -10.058 1.00 91.94 117 ASP A N 1
ATOM 941 C CA . ASP A 1 117 ? 4.499 -5.331 -10.085 1.00 91.94 117 ASP A CA 1
ATOM 942 C C . ASP A 1 117 ? 4.231 -6.540 -9.172 1.00 91.94 117 ASP A C 1
ATOM 944 O O . ASP A 1 117 ? 3.301 -6.525 -8.355 1.00 91.94 117 ASP A O 1
ATOM 948 N N . LYS A 1 118 ? 5.114 -7.548 -9.195 1.00 94.69 118 LYS A N 1
ATOM 949 C CA . LYS A 1 118 ? 5.076 -8.684 -8.253 1.00 94.69 118 LYS A CA 1
ATOM 950 C C . LYS A 1 118 ? 5.209 -8.236 -6.798 1.00 94.69 118 LYS A C 1
ATOM 952 O O . LYS A 1 118 ? 4.498 -8.744 -5.925 1.00 94.69 118 LYS A O 1
ATOM 957 N N . SER A 1 119 ? 6.091 -7.276 -6.528 1.00 95.06 119 SER A N 1
ATOM 958 C CA . SER A 1 119 ? 6.293 -6.732 -5.181 1.00 95.06 119 SER A CA 1
ATOM 959 C C . SER A 1 119 ? 5.060 -5.967 -4.693 1.00 95.06 119 SER A C 1
ATOM 961 O O . SER A 1 119 ? 4.607 -6.191 -3.568 1.00 95.06 119 SER A O 1
ATOM 963 N N . ILE A 1 120 ? 4.456 -5.138 -5.549 1.00 93.56 120 ILE A N 1
ATOM 964 C CA . ILE A 1 120 ? 3.219 -4.394 -5.261 1.00 93.56 120 ILE A CA 1
ATOM 965 C C . ILE A 1 120 ? 2.062 -5.357 -4.969 1.00 93.56 120 ILE A C 1
ATOM 967 O O . ILE A 1 120 ? 1.326 -5.168 -3.992 1.00 93.56 120 ILE A O 1
ATOM 971 N N . LEU A 1 121 ? 1.921 -6.422 -5.763 1.00 95.44 121 LEU A N 1
ATOM 972 C CA . LEU A 1 121 ? 0.900 -7.446 -5.548 1.00 95.44 121 LEU A CA 1
ATOM 973 C C . LEU A 1 121 ? 1.087 -8.153 -4.197 1.00 95.44 121 LEU A C 1
ATOM 975 O O . LEU A 1 121 ? 0.119 -8.367 -3.460 1.00 95.44 121 LEU A O 1
ATOM 979 N N . ASN A 1 122 ? 2.331 -8.482 -3.837 1.00 96.19 122 ASN A N 1
ATOM 980 C CA . ASN A 1 122 ? 2.641 -9.126 -2.563 1.00 96.19 122 ASN A CA 1
ATOM 981 C C . ASN A 1 122 ? 2.360 -8.210 -1.359 1.00 96.19 122 ASN A C 1
ATOM 983 O O . ASN A 1 122 ? 1.765 -8.645 -0.367 1.00 96.19 122 ASN A O 1
ATOM 987 N N . ILE A 1 123 ? 2.720 -6.928 -1.458 1.00 94.12 123 ILE A N 1
ATOM 988 C CA . ILE A 1 123 ? 2.405 -5.919 -0.436 1.00 94.12 123 ILE A CA 1
ATOM 989 C C . ILE A 1 123 ? 0.887 -5.790 -0.279 1.00 94.12 123 ILE A C 1
ATOM 991 O O . ILE A 1 123 ? 0.374 -5.879 0.836 1.00 94.12 123 ILE A O 1
ATOM 995 N N . SER A 1 124 ? 0.151 -5.685 -1.386 1.00 93.88 124 SER A N 1
ATOM 996 C CA . SER A 1 124 ? -1.314 -5.584 -1.379 1.00 93.88 124 SER A CA 1
ATOM 997 C C . SER A 1 124 ? -1.973 -6.798 -0.715 1.00 93.88 124 SER A C 1
ATOM 999 O O . SER A 1 124 ? -2.882 -6.652 0.109 1.00 93.88 124 SER A O 1
ATOM 1001 N N . ARG A 1 125 ? -1.480 -8.010 -1.008 1.00 96.19 125 ARG A N 1
ATOM 1002 C CA . ARG A 1 125 ? -1.935 -9.250 -0.359 1.00 96.19 125 ARG A CA 1
ATOM 1003 C C . ARG A 1 125 ? -1.639 -9.240 1.142 1.00 96.19 125 ARG A C 1
ATOM 1005 O O . ARG A 1 125 ? -2.489 -9.635 1.938 1.00 96.19 125 ARG A O 1
ATOM 1012 N N . THR A 1 126 ? -0.466 -8.752 1.533 1.00 96.12 126 THR A N 1
ATOM 1013 C CA . THR A 1 126 ? -0.057 -8.652 2.940 1.00 96.12 126 THR A CA 1
ATOM 1014 C C . THR A 1 126 ? -0.940 -7.672 3.711 1.00 96.12 126 THR A C 1
ATOM 1016 O O . THR A 1 126 ? -1.440 -8.022 4.782 1.00 96.12 126 THR A O 1
ATOM 1019 N N . ILE A 1 127 ? -1.216 -6.494 3.143 1.00 94.12 127 ILE A N 1
ATOM 1020 C CA . ILE A 1 127 ? -2.119 -5.490 3.727 1.00 94.12 127 ILE A CA 1
ATOM 1021 C C . ILE A 1 127 ? -3.525 -6.070 3.899 1.00 94.12 127 ILE A C 1
ATOM 1023 O O . ILE A 1 127 ? -4.103 -5.967 4.981 1.00 94.12 127 ILE A O 1
ATOM 1027 N N . ARG A 1 128 ? -4.063 -6.744 2.874 1.00 95.88 128 ARG A N 1
ATOM 1028 C CA . ARG A 1 128 ? -5.387 -7.384 2.947 1.00 95.88 128 ARG A CA 1
ATOM 1029 C C . ARG A 1 128 ? -5.443 -8.449 4.045 1.00 95.88 128 ARG A C 1
ATOM 1031 O O . ARG A 1 128 ? -6.387 -8.477 4.831 1.00 95.88 128 ARG A O 1
ATOM 1038 N N . ASN A 1 129 ? -4.414 -9.287 4.145 1.00 95.25 129 ASN A N 1
ATOM 1039 C CA . ASN A 1 129 ? -4.326 -10.316 5.181 1.00 95.25 129 ASN A CA 1
ATOM 1040 C C . ASN A 1 129 ? -4.243 -9.714 6.590 1.00 95.25 129 ASN A C 1
ATOM 1042 O O . ASN A 1 129 ? -4.888 -10.218 7.511 1.00 95.25 129 ASN A O 1
ATOM 1046 N N . LEU A 1 130 ? -3.473 -8.640 6.771 1.00 94.94 130 LEU A N 1
ATOM 1047 C CA . LEU A 1 130 ? -3.392 -7.921 8.043 1.00 94.94 130 LEU A CA 1
ATOM 1048 C C . LEU A 1 130 ? -4.727 -7.268 8.405 1.00 94.94 130 LEU A C 1
ATOM 1050 O O . LEU A 1 130 ? -5.193 -7.440 9.528 1.00 94.94 130 LEU A O 1
ATOM 1054 N N . SER A 1 131 ? -5.377 -6.605 7.447 1.00 93.88 131 SER A N 1
ATOM 1055 C CA . SER A 1 131 ? -6.702 -6.007 7.629 1.00 93.88 131 SER A CA 1
ATOM 1056 C C . SER A 1 131 ? -7.728 -7.050 8.083 1.00 93.88 131 SER A C 1
ATOM 1058 O O . SER A 1 131 ? -8.395 -6.856 9.099 1.00 93.88 131 SER A O 1
ATOM 1060 N N . ASN A 1 132 ? -7.763 -8.217 7.431 1.00 94.50 132 ASN A N 1
ATOM 1061 C CA . ASN A 1 132 ? -8.640 -9.321 7.824 1.00 94.50 132 ASN A CA 1
ATOM 1062 C C . ASN A 1 132 ? -8.332 -9.836 9.238 1.00 94.50 132 ASN A C 1
ATOM 1064 O O . ASN A 1 132 ? -9.251 -10.063 10.025 1.00 94.50 132 ASN A O 1
ATOM 1068 N N . LYS A 1 133 ? -7.050 -9.982 9.601 1.00 94.56 133 LYS A N 1
ATOM 1069 C CA . LYS A 1 133 ? -6.651 -10.378 10.963 1.00 94.56 133 LYS A CA 1
ATOM 1070 C C . LYS A 1 133 ? -7.106 -9.356 12.008 1.00 94.56 133 LYS A C 1
ATOM 1072 O O . LYS A 1 133 ? -7.580 -9.754 13.072 1.00 94.56 133 LYS A O 1
ATOM 1077 N N . CYS A 1 134 ? -6.973 -8.064 11.718 1.00 91.19 134 CYS A N 1
ATOM 1078 C CA . CYS A 1 134 ? -7.425 -6.993 12.604 1.00 91.19 134 CYS A CA 1
ATOM 1079 C C . CYS A 1 134 ? -8.952 -6.978 12.733 1.00 91.19 134 CYS A C 1
ATOM 1081 O O . CYS A 1 134 ? -9.453 -6.939 13.857 1.00 91.19 134 CYS A O 1
ATOM 1083 N N . LYS A 1 135 ? -9.683 -7.106 11.619 1.00 91.12 135 LYS A N 1
ATOM 1084 C CA . LYS A 1 135 ? -11.149 -7.183 11.607 1.00 91.12 135 LYS A CA 1
ATOM 1085 C C . LYS A 1 135 ? -11.658 -8.355 12.445 1.00 91.12 135 LYS A C 1
ATOM 1087 O O . LYS A 1 135 ? -12.456 -8.148 13.347 1.00 91.12 135 LYS A O 1
ATOM 1092 N N . LEU A 1 136 ? -11.106 -9.554 12.254 1.00 91.62 136 LEU A N 1
ATOM 1093 C CA . LEU A 1 136 ? -11.486 -10.736 13.038 1.00 91.62 136 LEU A CA 1
ATOM 1094 C C . LEU A 1 136 ? -11.247 -10.558 14.545 1.00 91.62 136 LEU A C 1
ATOM 1096 O O . LEU A 1 136 ? -12.042 -11.030 15.357 1.00 91.62 136 LEU A O 1
ATOM 1100 N N . LYS A 1 137 ? -10.151 -9.898 14.944 1.00 89.69 137 LYS A N 1
ATOM 1101 C CA . LYS A 1 137 ? -9.901 -9.577 16.360 1.00 89.69 137 LYS A CA 1
ATOM 1102 C C . LYS A 1 137 ? -10.915 -8.565 16.890 1.00 89.69 137 LYS A C 1
ATOM 1104 O O . LYS A 1 137 ? -11.406 -8.737 18.004 1.00 89.69 137 LYS A O 1
ATOM 1109 N N . 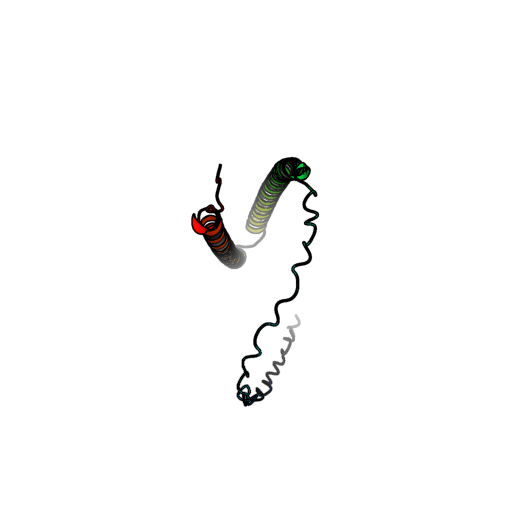PHE A 1 138 ? -11.233 -7.543 16.101 1.00 87.38 138 PHE A N 1
ATOM 1110 C CA . PHE A 1 138 ? -12.204 -6.522 16.472 1.00 87.38 138 PHE A CA 1
ATOM 1111 C C . PHE A 1 138 ? -13.618 -7.098 16.599 1.00 87.38 138 PHE A C 1
ATOM 1113 O O . PHE A 1 138 ? -14.265 -6.877 17.619 1.00 87.38 138 PHE A O 1
ATOM 1120 N N . ASP A 1 139 ? -14.058 -7.911 15.639 1.00 82.75 139 ASP A N 1
ATOM 1121 C CA . ASP A 1 139 ? -15.367 -8.569 15.662 1.00 82.75 139 ASP A CA 1
ATOM 1122 C C . ASP A 1 139 ? -15.508 -9.438 16.923 1.00 82.75 139 ASP A C 1
ATOM 1124 O O . ASP A 1 139 ? -16.488 -9.303 17.659 1.00 82.75 139 ASP A O 1
ATOM 1128 N N . LYS A 1 140 ? -14.478 -10.231 17.263 1.00 86.19 140 LYS A N 1
ATOM 1129 C CA . LYS A 1 140 ? -14.430 -11.014 18.513 1.00 86.19 140 LYS A CA 1
ATOM 1130 C C . LYS A 1 140 ? -14.570 -10.145 19.766 1.00 86.19 140 LYS A C 1
ATOM 1132 O O . LYS A 1 140 ? -15.363 -10.475 20.645 1.00 86.19 140 LYS A O 1
ATOM 1137 N N . LEU A 1 141 ? -13.830 -9.039 19.858 1.00 81.00 141 LEU A N 1
ATOM 1138 C CA . LEU A 1 141 ? -13.929 -8.111 20.993 1.00 81.00 141 LEU A CA 1
ATOM 1139 C C . LEU A 1 141 ? -15.303 -7.434 21.058 1.00 81.00 141 LEU A C 1
ATOM 1141 O O . LEU A 1 141 ? -15.874 -7.293 22.138 1.00 81.00 141 LEU A O 1
ATOM 1145 N N . SER A 1 142 ? -15.865 -7.069 19.906 1.00 75.31 142 SER A N 1
ATOM 1146 C CA . SER A 1 142 ? -17.186 -6.450 19.821 1.00 75.31 142 SER A CA 1
ATOM 1147 C C . SER A 1 142 ? -18.286 -7.393 20.320 1.00 75.31 142 SER A C 1
ATOM 1149 O O . SER A 1 142 ? -19.185 -6.949 21.032 1.00 75.31 142 SER A O 1
ATOM 1151 N N . HIS A 1 143 ? -18.176 -8.697 20.039 1.00 75.19 143 HIS A N 1
ATOM 1152 C CA . HIS A 1 143 ? -19.085 -9.710 20.571 1.00 75.19 143 HIS A CA 1
ATOM 1153 C C . HIS A 1 143 ? -18.960 -9.874 22.084 1.00 75.19 143 HIS A C 1
ATOM 1155 O O . HIS A 1 143 ? -19.98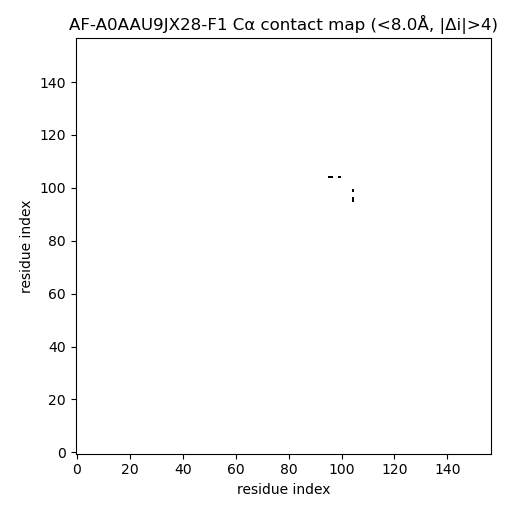0 -10.031 22.747 1.00 75.19 143 HIS A O 1
ATOM 1161 N N . ILE A 1 144 ? -17.749 -9.795 22.646 1.00 74.50 144 ILE A N 1
ATOM 1162 C CA . ILE A 1 144 ? -17.542 -9.847 24.103 1.00 74.50 144 ILE A CA 1
ATOM 1163 C C . ILE A 1 144 ? -18.232 -8.656 24.783 1.00 74.50 144 ILE A C 1
ATOM 1165 O O . ILE A 1 144 ? -18.940 -8.843 25.768 1.00 74.50 144 ILE A O 1
ATOM 1169 N N . ILE A 1 145 ? -18.081 -7.449 24.230 1.00 67.75 145 ILE A N 1
ATOM 1170 C CA . ILE A 1 145 ? -18.658 -6.218 24.796 1.00 67.75 145 ILE A CA 1
ATOM 1171 C C . ILE A 1 145 ? -20.186 -6.181 24.636 1.00 67.75 145 ILE A C 1
ATOM 1173 O O . ILE A 1 145 ? -20.887 -5.717 25.532 1.00 67.75 145 ILE A O 1
ATOM 1177 N N . LYS A 1 146 ? -20.716 -6.678 23.511 1.00 66.00 146 LYS A N 1
ATOM 1178 C CA . LYS A 1 146 ? -22.163 -6.718 23.233 1.00 66.00 146 LYS A CA 1
ATOM 1179 C C . LYS A 1 146 ? -22.877 -7.918 23.864 1.00 66.00 146 LYS A C 1
ATOM 1181 O O . LYS A 1 146 ? -24.101 -7.989 23.784 1.00 66.00 146 LYS A O 1
ATOM 1186 N N . SER A 1 147 ? -22.154 -8.865 24.471 1.00 51.59 147 SER A N 1
ATOM 1187 C CA . SER A 1 147 ? -22.765 -10.060 25.055 1.00 51.59 147 SER A CA 1
ATOM 1188 C C . SER A 1 147 ? -23.562 -9.695 26.319 1.00 51.59 147 SER A C 1
ATOM 1190 O O . SER A 1 147 ? -22.971 -9.237 27.301 1.00 51.59 147 SER A O 1
ATOM 1192 N N . PRO A 1 148 ? -24.888 -9.936 26.368 1.00 55.34 148 PRO A N 1
ATOM 1193 C CA . PRO A 1 148 ? -25.743 -9.533 27.494 1.00 55.34 148 PRO A CA 1
ATOM 1194 C C . PRO A 1 148 ? -25.397 -10.220 28.824 1.00 55.34 148 PRO A C 1
ATOM 1196 O O . PRO A 1 148 ? -25.849 -9.793 29.886 1.00 55.34 148 PRO A O 1
ATOM 1199 N N . LYS A 1 149 ? -24.585 -11.287 28.792 1.00 55.66 149 LYS A N 1
ATOM 1200 C CA . LYS A 1 149 ? -24.265 -12.122 29.960 1.00 55.66 149 LYS A CA 1
ATOM 1201 C C . LYS A 1 149 ? -23.438 -11.412 31.041 1.00 55.66 149 LYS A C 1
ATOM 1203 O O . LYS A 1 149 ? -23.385 -11.914 32.158 1.00 55.66 149 LYS A O 1
ATOM 1208 N N . HIS A 1 150 ? -22.842 -10.250 30.761 1.00 51.41 150 HIS A N 1
ATOM 1209 C CA . HIS A 1 150 ? -22.115 -9.456 31.764 1.00 51.41 150 HIS A CA 1
ATOM 1210 C C . HIS A 1 150 ? -22.895 -8.255 32.326 1.00 51.41 150 HIS A C 1
ATOM 1212 O O . HIS A 1 150 ? -22.353 -7.534 33.158 1.00 51.41 150 HIS A O 1
ATOM 1218 N N . ASN A 1 151 ? -24.169 -8.071 31.952 1.00 48.41 151 ASN A N 1
ATOM 1219 C CA . ASN A 1 151 ? -24.990 -6.932 32.392 1.00 48.41 151 ASN A CA 1
ATOM 1220 C C . ASN A 1 151 ? -26.101 -7.304 33.399 1.00 48.41 151 ASN A C 1
ATOM 1222 O O . ASN A 1 151 ? -27.077 -6.576 33.556 1.00 48.41 151 ASN A O 1
ATOM 1226 N N . ILE A 1 152 ? -25.964 -8.437 34.099 1.00 50.81 152 ILE A N 1
ATOM 1227 C CA . ILE A 1 152 ? -26.920 -8.892 35.122 1.00 50.81 152 ILE A CA 1
ATOM 1228 C C . ILE A 1 152 ? -26.214 -9.013 36.477 1.00 50.81 152 ILE A C 1
ATOM 1230 O O . ILE A 1 152 ? -26.061 -10.094 37.036 1.00 50.81 152 ILE A O 1
ATOM 1234 N N . VAL A 1 153 ? -25.803 -7.880 37.045 1.00 46.44 153 VAL A N 1
ATOM 1235 C CA . VAL A 1 153 ? -25.720 -7.744 38.507 1.00 46.44 153 VAL A CA 1
ATOM 1236 C C . VAL A 1 153 ? -26.558 -6.534 38.916 1.00 46.44 153 VAL A C 1
ATOM 1238 O O . VAL A 1 153 ? -26.063 -5.457 39.211 1.00 46.44 153 VAL A O 1
ATOM 1241 N N . ARG A 1 154 ? -27.876 -6.768 38.902 1.00 49.84 154 ARG A N 1
ATOM 1242 C CA . ARG A 1 154 ? -28.760 -6.531 40.051 1.00 49.84 154 ARG A CA 1
ATOM 1243 C C . ARG A 1 154 ? -28.724 -5.104 40.622 1.00 49.84 154 ARG A C 1
ATOM 1245 O O . ARG A 1 154 ? -28.283 -4.891 41.745 1.00 49.84 154 ARG A O 1
ATOM 1252 N N . LEU A 1 155 ? -29.346 -4.168 39.902 1.00 46.97 155 LEU A N 1
ATOM 1253 C CA . LEU A 1 155 ? -30.117 -3.104 40.552 1.00 46.97 155 LEU A CA 1
ATOM 1254 C C . LEU A 1 155 ? -31.278 -3.781 41.297 1.00 46.97 155 LEU A C 1
ATOM 1256 O O . LEU A 1 155 ? -32.306 -4.100 40.704 1.00 46.97 155 LEU A O 1
ATOM 1260 N N . ARG A 1 156 ? -31.091 -4.073 42.584 1.00 49.31 156 ARG A N 1
ATOM 1261 C CA . ARG A 1 156 ? -32.215 -4.236 43.508 1.00 49.31 156 ARG A CA 1
ATOM 1262 C C . ARG A 1 156 ? -32.278 -2.971 44.352 1.00 49.31 156 ARG A C 1
ATOM 1264 O O . ARG A 1 156 ? -31.299 -2.643 45.016 1.00 49.31 156 ARG A O 1
ATOM 1271 N N . LYS A 1 157 ? -33.398 -2.266 44.189 1.00 47.19 157 LYS A N 1
ATOM 1272 C CA . LYS A 1 157 ? -33.917 -1.284 45.137 1.00 47.19 157 LYS A CA 1
ATOM 1273 C C . LYS A 1 157 ? -34.189 -1.963 46.475 1.00 47.19 157 LYS A C 1
ATOM 1275 O O . LYS A 1 157 ? -34.468 -3.187 46.444 1.00 47.19 157 LYS A O 1
#

Secondary structure (DSSP, 8-state):
--------------------------PPPPPP-------------------S-GGGHHHHHHHHHHHHHHHHHHHHHHHHHHHHHHHHHHHHHHHHHHHS-HHHHHHHHHHHHHHHHHHHHHHHHHHHHHHHHHHHHHHHHHHHHH-GGGS-S----

Mean predicted aligned error: 22.34 Å

Solvent-accessible surface area (backbone atoms only — not comparable to full-atom values): 10357 Å² total; per-residue (Å²): 140,84,84,86,85,86,82,82,86,83,81,83,82,85,86,78,86,80,82,84,81,84,80,83,83,82,77,80,80,80,76,87,81,75,84,78,76,84,76,88,71,84,83,76,80,76,80,78,89,79,86,81,71,85,80,54,67,60,60,53,55,53,51,52,55,54,50,50,53,51,50,52,52,50,51,53,50,51,54,51,51,52,53,54,50,53,53,51,53,51,53,50,54,55,52,48,66,76,74,45,69,79,85,63,47,55,62,52,51,50,54,52,48,53,52,48,52,54,49,52,52,51,51,52,52,49,52,52,53,50,50,52,54,51,48,55,52,48,54,55,52,51,50,63,74,69,41,70,87,80,74,77,79,75,92,71,130

Radius of gyration: 33.32 Å; Cα contacts (8 Å, |Δi|>4): 3; chains: 1; bounding box: 77×56×88 Å

Foldseek 3Di:
DDDDDDDDDDDDDDDDDDDDDDDDDPDDDDDDPDDDDDDDDDDDPDPPPPDPDPPCPVVVVVVVVVVVVVVVVVVVVVVVVVVVVVVVVVVVLVVLVVPDDPPPSVVVVVVVVVVVVVVVVVVVVVVVVVVVVVVVVVVVVVCVVPPCVPVDDDPDD

pLDDT: mean 72.13, std 16.77, range [43.31, 96.19]

Sequence (157 aa):
MMLKKEIAPKIKTSKTPSPISKIVTTSPSPPPIEKLKPKKQPYKKKRSKSSMDFRNKNKSKHSWAEDLVKIDKEELKLKRTIKQLNNKCKMIIEKTKHHTPPPLSSTIIDKKQDLLDKSILNISRTIRNLSNKCKLKFDKLSHIIKSPKHNIVRLRK

Organism: NCBI:txid1481888